Protein AF-A0A2W5A0I7-F1 (afdb_monomer)

Solvent-accessible surface area (backbone atoms only — not comparable to full-atom values): 4604 Å² total; per-residue (Å²): 131,91,74,77,93,61,95,66,91,78,86,86,84,88,74,66,85,94,44,89,86,46,59,68,56,55,48,51,54,51,34,76,74,29,66,67,54,43,52,52,53,51,47,53,54,62,76,32,70,88,48,56,70,67,60,36,51,54,53,50,49,55,51,51,52,57,60,66,68,62,128

Secondary structure (DSSP, 8-state):
----------------TT-TT-HHHHHHHHHHH-HHHHHHHHHHHHHTTTS-HHHHHHHHHHHHHHHHT--

InterPro domains:
  IPR007344 GrpB/Dephospho-CoA kinase [PF04229] (16-69)
  IPR043519 Nucleotidyltransferase superfamily [G3DSA:3.30.460.10] (3-71)
  IPR043519 Nucleotidyltransferase superfamily [SSF81301] (16-70)

Nearest PDB structures (foldseek):
  7cth-assembly1_E-2  TM=3.940E-01  e=5.648E+00  dengue virus type 2
  7cth-assembly1_E-4  TM=3.940E-01  e=5.648E+00  dengue virus type 2
  6zkh-assembly1_A  TM=4.158E-01  e=8.789E+00  Ovis aries

Structure (mmCIF, N/CA/C/O backbone):
data_AF-A0A2W5A0I7-F1
#
_entry.id   AF-A0A2W5A0I7-F1
#
loop_
_atom_site.group_PDB
_atom_site.id
_atom_site.type_symbol
_atom_site.label_atom_id
_atom_site.label_alt_id
_atom_site.label_comp_id
_atom_site.label_asym_id
_atom_site.label_entity_id
_atom_site.label_seq_id
_atom_site.pdbx_PDB_ins_code
_atom_site.Cartn_x
_atom_site.Cartn_y
_atom_site.Cartn_z
_atom_site.occupancy
_atom_site.B_iso_or_equiv
_atom_site.auth_seq_id
_atom_site.auth_comp_id
_atom_site.auth_asym_id
_atom_site.auth_atom_id
_atom_site.pdbx_PDB_model_num
ATOM 1 N N . MET A 1 1 ? -27.976 -2.438 -24.591 1.00 48.09 1 MET A N 1
ATOM 2 C CA . MET A 1 1 ? -26.695 -3.102 -24.282 1.00 48.09 1 MET A CA 1
ATOM 3 C C . MET A 1 1 ? -25.737 -1.986 -23.909 1.00 48.09 1 MET A C 1
ATOM 5 O O . MET A 1 1 ? -25.528 -1.114 -24.739 1.00 48.09 1 MET A O 1
ATOM 9 N N . LEU A 1 2 ? -25.325 -1.887 -22.641 1.00 49.66 2 LEU A N 1
ATOM 10 C CA . LEU A 1 2 ? -24.380 -0.848 -22.220 1.00 49.66 2 LEU A CA 1
ATOM 11 C C . LEU A 1 2 ? -22.983 -1.359 -22.578 1.00 49.66 2 LEU A C 1
ATOM 13 O O . LEU A 1 2 ? -22.372 -2.100 -21.815 1.00 49.66 2 LEU A O 1
ATOM 17 N N . GLU A 1 3 ? -22.535 -1.063 -23.789 1.00 51.97 3 GLU A N 1
ATOM 18 C CA . GLU A 1 3 ? -21.162 -1.342 -24.191 1.00 51.97 3 GLU A CA 1
ATOM 19 C C . GLU A 1 3 ? -20.276 -0.245 -23.595 1.00 51.97 3 GLU A C 1
ATOM 21 O O . GLU A 1 3 ? -20.465 0.943 -23.860 1.00 51.97 3 GLU A O 1
ATOM 26 N N . ALA A 1 4 ? -19.362 -0.636 -22.705 1.00 57.94 4 ALA A N 1
ATOM 27 C CA . ALA A 1 4 ? -18.410 0.278 -22.094 1.00 57.94 4 ALA A CA 1
ATOM 28 C C . ALA A 1 4 ? -17.449 0.797 -23.175 1.00 57.94 4 ALA A C 1
ATOM 30 O O . ALA A 1 4 ? -16.617 0.056 -23.687 1.00 57.94 4 ALA A O 1
ATOM 31 N N . LEU A 1 5 ? -17.566 2.083 -23.510 1.00 60.62 5 LEU A N 1
ATOM 32 C CA . LEU A 1 5 ? -16.717 2.785 -24.482 1.00 60.62 5 LEU A CA 1
ATOM 33 C C . LEU A 1 5 ? -15.302 3.109 -23.955 1.00 60.62 5 LEU A C 1
ATOM 35 O O . LEU A 1 5 ? -14.555 3.823 -24.617 1.00 60.62 5 LEU A O 1
ATOM 39 N N . GLN A 1 6 ? -14.909 2.596 -22.786 1.00 58.66 6 GLN A N 1
ATOM 40 C CA . GLN A 1 6 ? -13.581 2.811 -22.210 1.00 58.66 6 GLN A CA 1
ATOM 41 C C . GLN A 1 6 ? -12.925 1.477 -21.857 1.00 58.66 6 GLN A C 1
ATOM 43 O O . GLN A 1 6 ? -13.435 0.720 -21.032 1.00 58.66 6 GLN A O 1
ATOM 48 N N . GLN A 1 7 ? -11.769 1.213 -22.472 1.00 67.12 7 GLN A N 1
ATOM 49 C CA . GLN A 1 7 ? -10.823 0.166 -22.070 1.00 67.12 7 GLN A CA 1
ATOM 50 C C . GLN A 1 7 ? -10.103 0.574 -20.775 1.00 67.12 7 GLN A C 1
ATOM 52 O O . GLN A 1 7 ? -8.880 0.683 -20.738 1.00 67.12 7 GLN A O 1
ATOM 57 N N . ASP A 1 8 ? -10.851 0.868 -19.717 1.00 72.56 8 ASP A N 1
ATOM 58 C CA . ASP A 1 8 ? -10.232 1.119 -18.424 1.00 72.56 8 ASP A CA 1
ATOM 59 C C . ASP A 1 8 ? -9.846 -0.232 -17.803 1.00 72.56 8 ASP A C 1
ATOM 61 O O . ASP A 1 8 ? -10.679 -1.132 -17.666 1.00 72.56 8 ASP A O 1
ATOM 65 N N . ASP A 1 9 ? 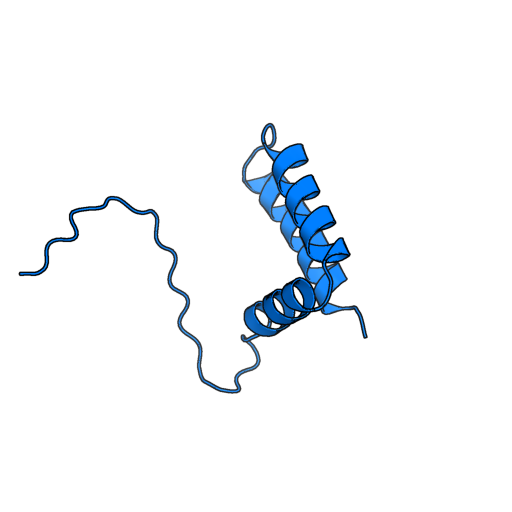-8.579 -0.381 -17.410 1.00 82.25 9 ASP A N 1
ATOM 66 C CA . ASP A 1 9 ? -8.110 -1.522 -16.619 1.00 82.25 9 ASP A CA 1
ATOM 67 C C . ASP A 1 9 ? -8.696 -1.425 -15.200 1.00 82.25 9 ASP A C 1
ATOM 69 O O . ASP A 1 9 ? -8.109 -0.843 -14.281 1.00 82.25 9 ASP A O 1
ATOM 73 N N . VAL A 1 10 ? -9.899 -1.973 -15.020 1.00 82.94 10 VAL A N 1
ATOM 74 C CA . VAL A 1 10 ? -10.623 -1.936 -13.745 1.00 82.94 10 VAL A CA 1
ATOM 75 C C . VAL A 1 10 ? -10.354 -3.201 -12.933 1.00 82.94 10 VAL A C 1
ATOM 77 O O . VAL A 1 10 ? -10.581 -4.323 -13.382 1.00 82.94 10 VAL A O 1
ATOM 80 N N . ALA A 1 11 ? -9.946 -3.016 -11.677 1.00 86.12 11 ALA A N 1
ATOM 81 C CA . ALA A 1 11 ? -9.894 -4.082 -10.683 1.00 86.12 11 ALA A CA 1
ATOM 82 C C . ALA A 1 11 ? -11.089 -3.971 -9.725 1.00 86.12 11 ALA A C 1
ATOM 84 O O . ALA A 1 11 ? -11.285 -2.938 -9.083 1.00 86.12 11 ALA A O 1
ATOM 85 N N . ILE A 1 12 ? -11.865 -5.050 -9.597 1.00 88.62 12 ILE A N 1
ATOM 86 C CA . ILE A 1 12 ? -13.004 -5.142 -8.676 1.00 88.62 12 ILE A CA 1
ATOM 87 C C . ILE A 1 12 ? -12.680 -6.175 -7.597 1.00 88.62 12 ILE A C 1
ATOM 89 O O . ILE A 1 12 ? -12.318 -7.308 -7.904 1.00 88.62 12 ILE A O 1
ATOM 93 N N . GLN A 1 13 ? -12.849 -5.797 -6.329 1.00 86.12 13 GLN A N 1
ATOM 94 C CA . GLN A 1 13 ? -12.720 -6.709 -5.194 1.00 86.12 13 GLN A CA 1
ATOM 95 C C . GLN A 1 13 ? -14.049 -6.787 -4.439 1.00 86.12 13 GLN A C 1
ATOM 97 O O . GLN A 1 13 ? -14.528 -5.789 -3.904 1.00 86.12 13 GLN A O 1
ATOM 102 N N . TRP A 1 14 ? -14.647 -7.977 -4.391 1.00 90.00 14 TRP A N 1
ATOM 103 C CA . TRP A 1 14 ? -15.858 -8.245 -3.611 1.00 90.00 14 TRP A CA 1
ATOM 104 C C . TRP A 1 14 ? -15.492 -8.796 -2.239 1.00 90.00 14 TRP A C 1
ATOM 106 O O . TRP A 1 14 ? -14.710 -9.740 -2.133 1.00 90.00 14 TRP A O 1
ATOM 116 N N . VAL A 1 15 ? -16.075 -8.220 -1.186 1.00 87.31 15 VAL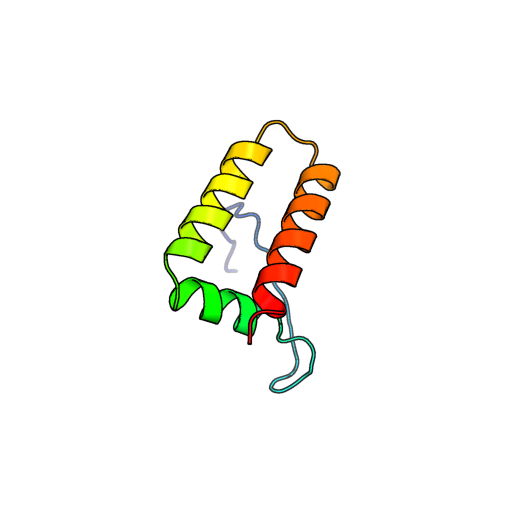 A N 1
ATOM 117 C CA . VAL A 1 15 ? -15.877 -8.682 0.190 1.00 87.31 15 VAL A CA 1
ATOM 118 C C . VAL A 1 15 ? -17.180 -8.692 0.970 1.00 87.31 15 VAL A C 1
ATOM 120 O O . VAL A 1 15 ? -18.066 -7.864 0.759 1.00 87.31 15 VAL A O 1
ATOM 123 N N . VAL A 1 16 ? -17.277 -9.626 1.913 1.00 89.69 16 VAL A N 1
ATOM 124 C CA . VAL A 1 16 ? -18.378 -9.672 2.875 1.00 89.69 16 VAL A CA 1
ATOM 125 C C . VAL A 1 16 ? -18.222 -8.516 3.863 1.00 89.69 16 VAL A C 1
ATOM 127 O O . VAL A 1 16 ? -17.134 -8.271 4.394 1.00 89.69 16 VAL A O 1
ATOM 130 N N . LYS A 1 17 ? -19.318 -7.800 4.124 1.00 84.88 17 LYS A N 1
ATOM 131 C CA . LYS A 1 17 ? -19.351 -6.712 5.107 1.00 84.88 17 LYS A CA 1
ATOM 132 C C . LYS A 1 17 ? -18.908 -7.227 6.480 1.00 84.88 17 LYS A C 1
ATOM 134 O O . LYS A 1 17 ? -19.334 -8.296 6.903 1.00 84.88 17 LYS A O 1
ATOM 139 N N . ASN A 1 18 ? -18.083 -6.452 7.183 1.00 82.19 18 ASN A N 1
ATOM 140 C CA . ASN A 1 18 ? -17.535 -6.790 8.507 1.00 82.19 18 ASN A CA 1
ATOM 141 C C .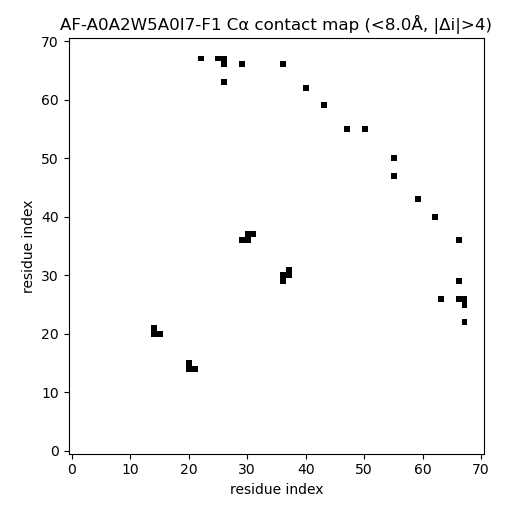 ASN A 1 18 ? -16.628 -8.040 8.543 1.00 82.19 18 ASN A C 1
ATOM 143 O O . ASN A 1 18 ? -16.267 -8.493 9.624 1.00 82.19 18 ASN A O 1
ATOM 147 N N . ALA A 1 19 ? -16.204 -8.574 7.393 1.00 84.12 19 ALA A N 1
ATOM 148 C CA . ALA A 1 19 ? -15.219 -9.649 7.346 1.00 84.12 19 ALA A CA 1
ATOM 149 C C . ALA A 1 19 ? -13.787 -9.142 7.586 1.00 84.12 19 ALA A C 1
ATOM 151 O O . ALA A 1 19 ? -13.476 -7.968 7.377 1.00 84.12 19 ALA A O 1
ATOM 152 N N . GLN A 1 20 ? -12.892 -10.069 7.933 1.00 81.81 20 GLN A N 1
ATOM 153 C CA . GLN A 1 20 ? -11.460 -9.815 8.146 1.00 81.81 20 GLN A CA 1
ATOM 154 C C . GLN A 1 20 ? -10.727 -9.251 6.913 1.00 81.81 20 GLN A C 1
ATOM 156 O O . GLN A 1 20 ? -9.680 -8.622 7.031 1.00 81.81 20 GLN A O 1
ATOM 161 N N . TRP A 1 21 ? -11.292 -9.421 5.717 1.00 81.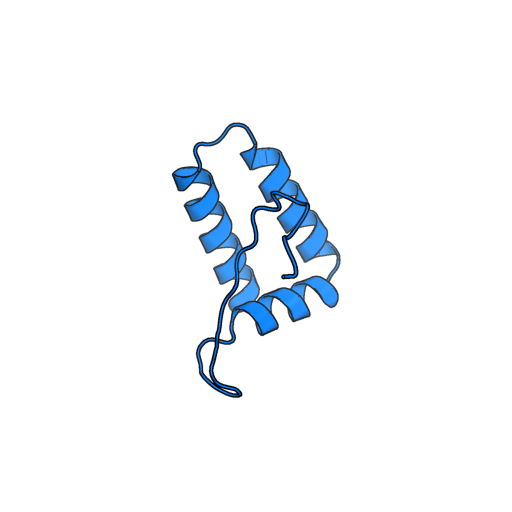50 21 TRP A N 1
ATOM 162 C CA . TRP A 1 21 ? -10.677 -9.048 4.441 1.00 81.50 21 TRP A CA 1
ATOM 163 C C . TRP A 1 21 ? -10.869 -7.572 4.062 1.00 81.50 21 TRP A C 1
ATOM 165 O O . TRP A 1 21 ? -10.934 -7.249 2.885 1.00 81.50 21 TRP A O 1
ATOM 175 N N . GLN A 1 22 ? -10.969 -6.671 5.041 1.00 86.50 22 GLN A N 1
ATOM 176 C CA . GLN A 1 22 ? -11.188 -5.229 4.843 1.00 86.50 22 GLN A CA 1
ATOM 177 C C . GLN A 1 22 ? -9.935 -4.381 5.112 1.00 86.50 22 GLN A C 1
ATOM 179 O O . GLN A 1 22 ? -10.022 -3.164 5.278 1.00 86.50 22 GLN A O 1
ATOM 184 N N . SER A 1 23 ? -8.750 -4.997 5.130 1.00 89.69 23 SER A N 1
ATOM 185 C CA . SER A 1 23 ? -7.474 -4.296 5.340 1.00 89.69 23 SER A CA 1
ATOM 186 C C . SER A 1 23 ? -7.247 -3.155 4.341 1.00 89.69 23 SER A C 1
ATOM 188 O O . SER A 1 23 ? -6.644 -2.143 4.690 1.00 89.69 23 SER A O 1
ATOM 190 N N . PHE A 1 24 ? -7.796 -3.254 3.127 1.00 90.25 24 PHE A N 1
ATOM 191 C CA . PHE A 1 24 ? -7.746 -2.181 2.132 1.00 90.25 24 PHE A CA 1
ATOM 192 C C . PHE A 1 24 ? -8.516 -0.918 2.558 1.00 90.25 24 PHE A C 1
ATOM 194 O O . PHE A 1 24 ? -8.076 0.186 2.237 1.00 90.25 24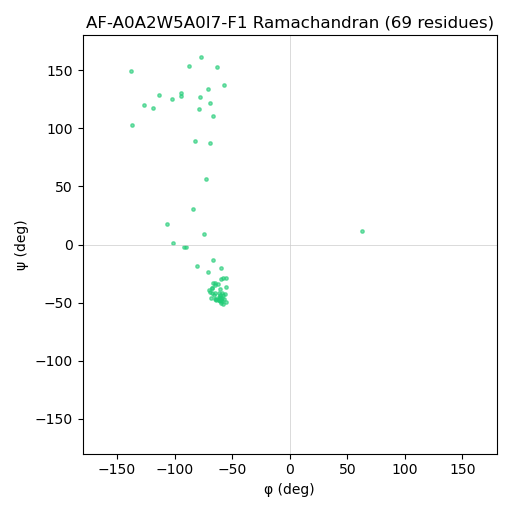 PHE A O 1
ATOM 201 N N . LEU A 1 25 ? -9.619 -1.053 3.311 1.00 91.69 25 LEU A N 1
ATOM 202 C CA . LEU A 1 25 ? -10.344 0.089 3.880 1.00 91.69 25 LEU A CA 1
ATOM 203 C C . LEU A 1 25 ? -9.502 0.758 4.967 1.00 91.69 25 LEU A C 1
ATOM 205 O O . LEU A 1 25 ? -9.325 1.971 4.937 1.00 91.69 25 LEU A O 1
ATOM 209 N N . ILE A 1 26 ? -8.906 -0.036 5.861 1.00 92.38 26 ILE A N 1
ATOM 210 C CA . ILE A 1 26 ? -8.031 0.466 6.932 1.00 92.38 26 ILE A CA 1
ATOM 211 C C . ILE A 1 26 ? -6.836 1.218 6.336 1.00 92.38 26 ILE A C 1
ATOM 213 O O . ILE A 1 26 ? -6.531 2.335 6.753 1.00 92.38 26 ILE A O 1
ATOM 217 N N . PHE A 1 27 ? -6.180 0.629 5.334 1.00 95.06 27 PHE A N 1
ATOM 218 C CA . PHE A 1 27 ? -5.065 1.257 4.633 1.00 95.06 27 PHE A CA 1
ATOM 219 C C . PHE A 1 27 ? -5.483 2.594 4.006 1.00 95.06 27 PHE A C 1
ATOM 221 O O . PHE A 1 27 ? -4.850 3.616 4.271 1.00 95.06 27 PHE A O 1
ATOM 228 N N . ARG A 1 28 ? -6.579 2.613 3.233 1.00 95.06 28 ARG A N 1
ATOM 229 C CA . ARG A 1 28 ? -7.122 3.840 2.629 1.00 95.06 28 ARG A CA 1
ATOM 230 C C . ARG A 1 28 ? -7.391 4.910 3.685 1.00 95.06 28 ARG A C 1
ATOM 232 O O . ARG A 1 28 ? -6.966 6.049 3.519 1.00 95.06 28 ARG A O 1
ATOM 239 N N . ASP A 1 29 ? -8.078 4.550 4.762 1.00 95.06 29 ASP A N 1
ATOM 240 C CA . ASP A 1 29 ? -8.499 5.501 5.789 1.00 95.06 29 ASP A CA 1
ATOM 241 C C . ASP A 1 29 ? -7.299 6.095 6.539 1.00 95.06 29 ASP A C 1
ATOM 243 O O . ASP A 1 29 ? -7.315 7.273 6.891 1.00 95.06 29 ASP A O 1
ATOM 247 N N . ARG A 1 30 ? -6.222 5.322 6.733 1.00 95.31 30 ARG A N 1
ATOM 248 C CA . ARG A 1 30 ? -4.961 5.827 7.301 1.00 95.31 30 ARG A CA 1
ATOM 249 C C . ARG A 1 30 ? -4.253 6.803 6.372 1.00 95.31 30 ARG A C 1
ATOM 251 O O . ARG A 1 30 ? -3.786 7.838 6.839 1.00 95.31 30 ARG A O 1
ATOM 258 N N . LEU A 1 31 ? -4.222 6.520 5.069 1.00 96.50 31 LEU A N 1
ATOM 259 C CA . LEU A 1 31 ? -3.682 7.453 4.075 1.00 96.50 31 LEU A CA 1
ATOM 260 C C . LEU A 1 31 ? -4.474 8.767 4.069 1.00 96.50 31 LEU A C 1
ATOM 262 O O . LEU A 1 31 ? -3.878 9.837 4.101 1.00 96.50 31 LEU A O 1
ATOM 266 N N . LEU A 1 32 ? -5.807 8.702 4.099 1.00 96.25 32 LEU A N 1
ATOM 267 C CA . LEU A 1 32 ? -6.654 9.901 4.129 1.00 96.25 32 LEU A CA 1
ATOM 268 C C . LEU A 1 32 ? -6.430 10.759 5.383 1.00 96.25 32 LEU A C 1
ATOM 270 O O . LEU A 1 32 ? -6.512 11.982 5.309 1.00 96.25 32 LEU A O 1
ATOM 274 N N . LYS A 1 33 ? -6.129 10.133 6.525 1.00 96.31 33 LYS A N 1
ATOM 275 C CA . LYS A 1 33 ? -5.875 10.830 7.795 1.00 96.31 33 LYS A CA 1
ATOM 276 C C . LYS A 1 33 ? -4.460 11.398 7.919 1.00 96.31 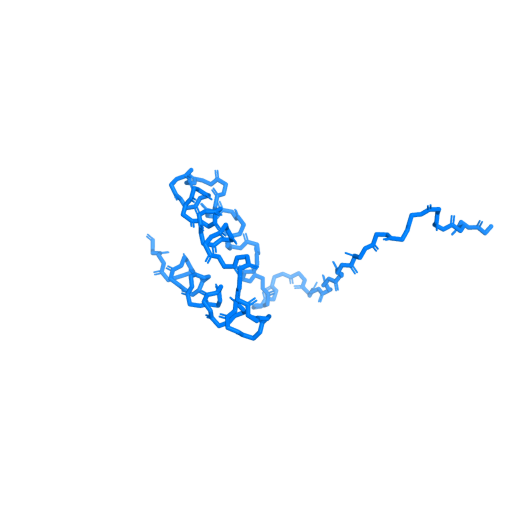33 LYS A C 1
ATOM 278 O O . LYS A 1 33 ? -4.238 12.246 8.776 1.00 96.31 33 LYS A O 1
ATOM 283 N N . ASN A 1 34 ? -3.503 10.936 7.113 1.00 95.88 34 ASN A N 1
ATOM 284 C CA . ASN A 1 34 ? -2.101 11.321 7.244 1.00 95.88 34 ASN A CA 1
ATOM 285 C C . ASN A 1 34 ? -1.457 11.601 5.878 1.00 95.88 34 ASN A C 1
ATOM 287 O O . ASN A 1 34 ? -1.043 10.687 5.161 1.00 95.88 34 ASN A O 1
ATOM 291 N N . GLN A 1 35 ? -1.290 12.887 5.558 1.00 96.19 35 GLN A N 1
ATOM 292 C CA . GLN A 1 35 ? -0.665 13.329 4.308 1.00 96.19 35 GLN A CA 1
ATOM 293 C C . GLN A 1 35 ? 0.772 12.823 4.131 1.00 96.19 35 GLN A C 1
ATOM 295 O O . GLN A 1 35 ? 1.173 12.547 3.001 1.00 96.19 35 GLN A O 1
ATOM 300 N N . ASN A 1 36 ? 1.526 12.605 5.212 1.00 96.81 36 ASN A N 1
ATOM 301 C CA . ASN A 1 36 ? 2.887 12.073 5.109 1.00 96.81 36 ASN A CA 1
ATOM 302 C C . ASN A 1 36 ? 2.887 10.645 4.544 1.00 96.81 36 ASN A C 1
ATOM 304 O O . ASN A 1 36 ? 3.764 10.296 3.755 1.00 96.81 36 ASN A O 1
ATOM 308 N N . LEU A 1 37 ? 1.875 9.831 4.877 1.00 96.94 37 LEU A N 1
ATOM 309 C CA . LEU A 1 37 ? 1.717 8.495 4.293 1.00 96.94 37 LEU A CA 1
ATOM 310 C C . LEU A 1 37 ? 1.375 8.569 2.805 1.00 96.94 37 LEU A C 1
ATOM 312 O O . LEU A 1 37 ? 1.870 7.759 2.023 1.00 96.94 37 LEU A O 1
ATOM 316 N N . VAL A 1 38 ? 0.565 9.550 2.399 1.00 97.06 38 VAL A N 1
ATOM 317 C CA . VAL A 1 38 ? 0.242 9.782 0.984 1.00 97.06 38 VAL A CA 1
ATOM 318 C C . VAL A 1 38 ? 1.497 10.170 0.209 1.00 97.06 38 VAL A C 1
ATOM 320 O O . VAL A 1 38 ? 1.768 9.587 -0.842 1.00 97.06 38 VAL A O 1
ATOM 323 N N . MET A 1 39 ? 2.289 11.105 0.738 1.00 97.75 39 MET A N 1
ATOM 324 C CA . MET A 1 39 ? 3.549 11.526 0.128 1.00 97.75 39 MET A CA 1
ATOM 325 C C . MET A 1 39 ? 4.531 10.358 0.016 1.00 97.75 39 MET A C 1
ATOM 327 O O . MET A 1 39 ? 5.038 10.100 -1.073 1.00 97.75 39 MET A O 1
ATOM 331 N N . ALA A 1 40 ? 4.728 9.591 1.092 1.00 97.25 40 ALA A N 1
ATOM 332 C CA . ALA A 1 40 ? 5.608 8.424 1.090 1.00 97.25 40 ALA A CA 1
ATOM 333 C C . ALA A 1 40 ? 5.150 7.351 0.088 1.00 97.25 40 ALA A C 1
ATOM 335 O O . ALA A 1 40 ? 5.965 6.796 -0.650 1.00 97.25 40 ALA A O 1
ATOM 336 N N . TYR A 1 41 ? 3.843 7.084 0.006 1.00 97.44 41 TYR A N 1
ATOM 337 C CA . TYR A 1 41 ? 3.308 6.122 -0.954 1.00 97.44 41 TYR A CA 1
ATOM 338 C C . TYR A 1 41 ? 3.449 6.60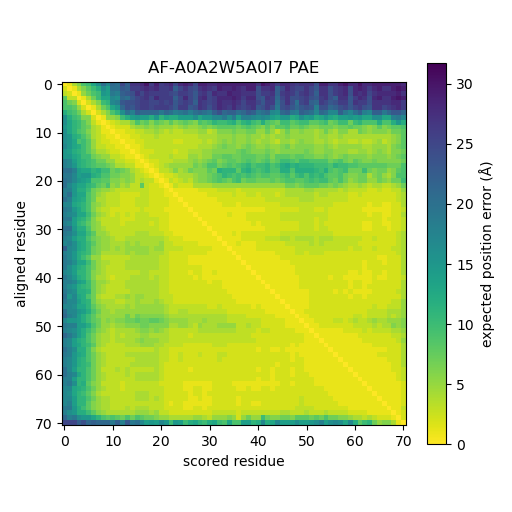3 -2.405 1.00 97.44 41 TYR A C 1
ATOM 340 O O . TYR A 1 41 ? 3.742 5.810 -3.303 1.00 97.44 41 TYR A O 1
ATOM 348 N N . ASN A 1 42 ? 3.263 7.901 -2.654 1.00 97.06 42 ASN A N 1
ATOM 349 C CA . ASN A 1 42 ? 3.483 8.499 -3.968 1.00 97.06 42 ASN A CA 1
ATOM 350 C C . ASN A 1 42 ? 4.956 8.442 -4.375 1.00 97.06 42 ASN A C 1
ATOM 352 O O . ASN A 1 42 ? 5.243 8.030 -5.499 1.00 97.06 42 ASN A O 1
ATOM 356 N N . GLN A 1 43 ? 5.870 8.749 -3.454 1.00 97.56 43 GLN A N 1
ATOM 357 C CA . GLN A 1 43 ? 7.304 8.626 -3.689 1.00 97.56 43 GLN A CA 1
ATOM 358 C C . GLN A 1 43 ? 7.690 7.177 -4.003 1.00 97.56 43 GLN A C 1
ATOM 360 O O . GLN A 1 43 ? 8.358 6.927 -4.998 1.00 97.56 43 GLN A O 1
ATOM 365 N N . LEU A 1 44 ? 7.172 6.199 -3.247 1.00 97.31 44 LEU A N 1
ATOM 366 C CA . LEU A 1 44 ? 7.403 4.778 -3.520 1.00 97.31 44 LEU A CA 1
ATOM 367 C C . LEU A 1 44 ? 6.977 4.385 -4.940 1.00 97.31 44 LEU A C 1
ATOM 369 O O . LEU A 1 44 ? 7.686 3.622 -5.598 1.00 97.31 44 LEU A O 1
ATOM 373 N N . LYS A 1 45 ? 5.824 4.876 -5.415 1.00 95.50 45 LYS A N 1
ATOM 374 C CA . LYS A 1 45 ? 5.351 4.622 -6.787 1.00 95.50 45 LYS A CA 1
ATOM 375 C C . LYS A 1 45 ? 6.287 5.243 -7.820 1.00 95.50 45 LYS A C 1
ATOM 377 O O . LYS A 1 45 ? 6.655 4.558 -8.769 1.00 95.50 45 LYS A O 1
ATOM 382 N N . HIS A 1 46 ? 6.680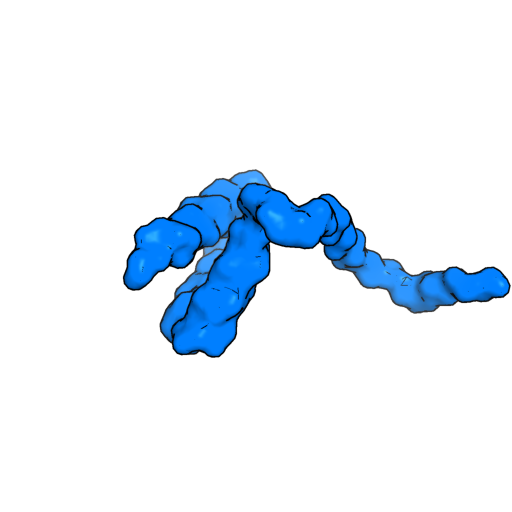 6.497 -7.615 1.00 97.00 46 HIS A N 1
ATOM 383 C CA . HIS A 1 46 ? 7.600 7.211 -8.496 1.00 97.00 46 HIS A CA 1
ATOM 384 C C . HIS A 1 46 ? 8.959 6.494 -8.583 1.00 97.00 46 HIS A C 1
ATOM 386 O O . HIS A 1 46 ? 9.406 6.123 -9.665 1.00 97.00 46 HIS A O 1
ATOM 392 N N . ASP A 1 47 ? 9.551 6.154 -7.439 1.00 96.44 47 ASP A N 1
ATOM 393 C CA . ASP A 1 47 ? 10.842 5.461 -7.352 1.00 96.44 47 ASP A CA 1
ATOM 394 C C . ASP A 1 47 ? 10.800 4.030 -7.892 1.00 96.44 47 ASP A C 1
ATOM 396 O O . ASP A 1 47 ? 11.840 3.403 -8.076 1.00 96.44 47 ASP A O 1
ATOM 400 N N . SER A 1 48 ? 9.609 3.479 -8.123 1.00 96.56 48 SER A N 1
ATOM 401 C CA . SER A 1 48 ? 9.433 2.119 -8.628 1.00 96.56 48 SER A CA 1
ATOM 402 C C . SER A 1 48 ? 9.112 2.052 -10.119 1.00 96.56 48 SER A C 1
ATOM 404 O O . SER A 1 48 ? 8.951 0.948 -10.629 1.00 96.56 48 SER A O 1
ATOM 406 N N . GLN A 1 49 ? 9.045 3.182 -10.834 1.00 95.44 49 GLN A N 1
ATOM 407 C CA . GLN A 1 49 ? 8.690 3.215 -12.263 1.00 95.44 49 GLN A CA 1
ATOM 408 C C . GLN A 1 49 ? 9.620 2.379 -13.155 1.00 95.44 49 GLN A C 1
ATOM 410 O O . GLN A 1 49 ? 9.192 1.863 -14.180 1.00 95.44 49 GLN A O 1
ATOM 415 N N . HIS A 1 50 ? 10.882 2.220 -12.755 1.00 95.44 50 HIS A N 1
ATOM 416 C CA . HIS A 1 50 ? 11.888 1.442 -13.480 1.00 95.44 50 HIS A CA 1
ATOM 417 C C . HIS A 1 50 ? 11.959 -0.031 -13.036 1.00 95.44 50 HIS A C 1
ATOM 419 O O . HIS A 1 50 ? 12.789 -0.793 -13.535 1.00 95.44 50 HIS A O 1
ATOM 425 N N . LEU A 1 51 ? 11.159 -0.439 -12.046 1.00 95.62 51 LEU A N 1
ATOM 426 C CA . LEU A 1 51 ? 11.187 -1.795 -11.507 1.00 95.62 51 LEU A CA 1
ATOM 427 C C . LEU A 1 51 ? 10.268 -2.726 -12.294 1.00 95.62 51 LEU A C 1
ATOM 429 O O . LEU A 1 51 ? 9.234 -2.322 -12.820 1.00 95.62 51 LEU A O 1
ATOM 433 N N . SER A 1 52 ? 10.600 -4.020 -12.284 1.00 96.69 52 SER A N 1
ATOM 434 C CA . SER A 1 52 ? 9.644 -5.043 -12.699 1.00 96.69 52 SER A CA 1
ATOM 435 C C . SER A 1 52 ? 8.434 -5.060 -11.762 1.00 96.69 52 SER A C 1
ATOM 437 O O . SER A 1 52 ? 8.539 -4.744 -10.569 1.00 96.69 52 SER A O 1
ATOM 439 N N . MET A 1 53 ? 7.289 -5.500 -12.286 1.00 93.31 53 MET A N 1
ATOM 440 C CA . MET A 1 53 ? 6.042 -5.566 -11.522 1.00 93.31 53 MET A CA 1
ATOM 441 C C . MET A 1 53 ? 6.172 -6.380 -10.230 1.00 93.31 53 MET A C 1
ATOM 443 O O . MET A 1 53 ? 5.624 -5.973 -9.209 1.00 93.31 53 MET A O 1
ATOM 447 N N . ASP A 1 54 ? 6.939 -7.471 -10.219 1.00 97.12 54 ASP A N 1
ATOM 448 C CA . ASP A 1 54 ? 7.128 -8.287 -9.011 1.00 97.12 54 ASP A CA 1
ATOM 449 C C . ASP A 1 54 ? 7.942 -7.562 -7.934 1.00 97.12 54 ASP A C 1
ATOM 451 O O . ASP A 1 54 ? 7.578 -7.575 -6.754 1.00 97.12 54 ASP A O 1
ATOM 455 N N . LYS A 1 55 ? 9.005 -6.850 -8.331 1.00 97.00 55 LYS A N 1
ATOM 456 C CA . LYS A 1 55 ? 9.799 -6.029 -7.404 1.00 97.00 55 LYS A CA 1
ATOM 457 C C . LYS A 1 55 ? 8.966 -4.881 -6.839 1.00 97.00 55 LYS A C 1
ATOM 459 O O . LYS A 1 55 ? 9.023 -4.620 -5.635 1.00 97.00 55 LYS A O 1
ATOM 464 N N . TYR A 1 56 ? 8.168 -4.230 -7.685 1.00 97.00 56 TYR A N 1
ATOM 465 C CA . TYR A 1 56 ? 7.236 -3.191 -7.257 1.00 97.00 56 TYR A CA 1
ATOM 466 C C . TYR A 1 56 ? 6.188 -3.735 -6.275 1.00 97.00 56 TYR A C 1
ATOM 468 O O . TYR A 1 56 ? 6.003 -3.161 -5.201 1.00 97.00 56 TYR A O 1
ATOM 476 N N . ARG A 1 57 ? 5.552 -4.873 -6.587 1.00 95.94 57 ARG A N 1
ATOM 477 C CA . ARG A 1 57 ? 4.569 -5.534 -5.712 1.00 95.94 57 ARG A CA 1
ATOM 478 C C . ARG A 1 57 ? 5.166 -5.882 -4.349 1.00 95.94 57 ARG A C 1
ATOM 480 O O . ARG A 1 57 ? 4.537 -5.590 -3.338 1.00 95.94 57 ARG A O 1
ATOM 487 N N . CYS A 1 58 ? 6.389 -6.414 -4.309 1.00 97.50 58 CYS A N 1
ATOM 488 C CA . CYS A 1 58 ? 7.095 -6.716 -3.061 1.00 97.50 58 CYS A CA 1
ATOM 489 C C . CYS A 1 58 ? 7.349 -5.453 -2.217 1.00 97.50 58 CYS A C 1
ATOM 491 O O . CYS A 1 58 ? 7.025 -5.421 -1.029 1.00 97.50 58 CYS A O 1
ATOM 493 N N . LYS A 1 59 ? 7.866 -4.375 -2.825 1.00 97.38 59 LYS A N 1
ATOM 494 C CA . LYS A 1 59 ? 8.060 -3.086 -2.135 1.00 97.38 59 LYS A CA 1
ATOM 495 C C . LYS A 1 59 ? 6.744 -2.503 -1.614 1.00 97.38 59 LYS A C 1
ATOM 497 O O . LYS A 1 59 ? 6.673 -2.072 -0.465 1.00 97.38 59 LYS A O 1
ATOM 502 N N . LYS A 1 60 ? 5.701 -2.514 -2.446 1.00 96.62 60 LYS A N 1
ATOM 503 C CA . LYS A 1 60 ? 4.363 -2.034 -2.092 1.00 96.62 60 LYS A CA 1
ATOM 504 C C . LYS A 1 60 ? 3.769 -2.827 -0.925 1.00 96.62 60 LYS A C 1
ATOM 506 O O . LYS A 1 60 ? 3.216 -2.210 -0.022 1.00 96.62 60 LYS A O 1
ATOM 511 N N . ALA A 1 61 ? 3.902 -4.154 -0.921 1.00 96.44 61 ALA A N 1
ATOM 512 C CA . ALA A 1 61 ? 3.402 -5.007 0.157 1.00 96.44 61 ALA A CA 1
ATOM 513 C C . ALA A 1 61 ? 4.024 -4.628 1.509 1.00 96.44 61 ALA A C 1
ATOM 515 O O . ALA A 1 61 ? 3.289 -4.346 2.450 1.00 96.44 61 ALA A O 1
ATOM 516 N N . LYS A 1 62 ? 5.355 -4.481 1.569 1.00 97.31 62 LYS A N 1
ATOM 517 C CA . LYS A 1 62 ? 6.067 -4.060 2.791 1.00 97.31 62 LYS A CA 1
ATOM 518 C C . LYS A 1 62 ? 5.602 -2.700 3.309 1.00 97.31 62 LYS A C 1
ATOM 520 O O . LYS A 1 62 ? 5.426 -2.512 4.509 1.00 97.31 62 LYS A O 1
ATOM 525 N N . PHE A 1 63 ? 5.387 -1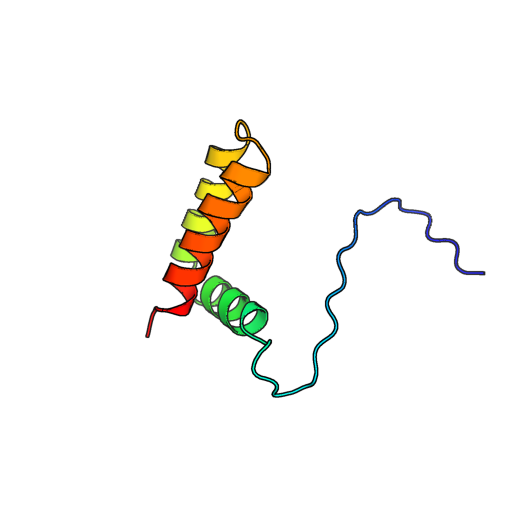.743 2.405 1.00 97.25 63 PHE A N 1
ATOM 526 C CA . PHE A 1 63 ? 4.852 -0.438 2.784 1.00 97.25 63 PHE A CA 1
ATOM 527 C C . PHE A 1 63 ? 3.433 -0.558 3.351 1.00 97.25 63 PHE A C 1
ATOM 529 O O . PHE A 1 63 ? 3.162 -0.018 4.421 1.00 97.25 63 PHE A O 1
ATOM 536 N N . ILE A 1 64 ? 2.543 -1.297 2.683 1.00 96.19 64 ILE A N 1
ATOM 537 C CA . ILE A 1 64 ? 1.169 -1.511 3.155 1.00 96.19 64 ILE A CA 1
ATOM 538 C C . ILE A 1 64 ? 1.168 -2.175 4.536 1.00 96.19 64 ILE A C 1
ATOM 540 O O . ILE A 1 64 ? 0.478 -1.689 5.425 1.00 96.19 64 ILE A O 1
ATOM 544 N N . GLU A 1 65 ? 1.973 -3.217 4.745 1.00 96.25 65 GLU A N 1
ATOM 545 C CA . GLU A 1 65 ? 2.137 -3.866 6.052 1.00 96.25 65 GLU A CA 1
ATOM 546 C C . GLU A 1 65 ? 2.591 -2.874 7.128 1.00 96.25 65 GLU A C 1
ATOM 548 O O . GLU A 1 65 ? 1.984 -2.807 8.195 1.00 96.25 65 GLU A O 1
ATOM 553 N N . SER A 1 66 ? 3.596 -2.039 6.837 1.00 96.25 66 SER A N 1
ATOM 554 C CA . SER A 1 66 ? 4.051 -1.013 7.784 1.00 96.25 66 SER A CA 1
ATOM 555 C C . SER A 1 66 ? 2.951 -0.016 8.142 1.00 96.25 66 SER A C 1
ATOM 557 O O . SER A 1 66 ? 2.822 0.357 9.304 1.00 96.25 66 SER A O 1
ATOM 559 N N . VAL A 1 67 ? 2.116 0.375 7.173 1.00 96.12 67 VAL A N 1
ATOM 560 C CA . VAL A 1 67 ? 0.989 1.280 7.413 1.00 96.12 67 VAL A CA 1
ATOM 561 C C . VAL A 1 67 ? -0.089 0.588 8.229 1.00 96.12 67 VAL A C 1
ATOM 563 O O . VAL A 1 67 ? -0.655 1.234 9.100 1.00 96.12 67 VAL A O 1
ATOM 566 N N . LEU A 1 68 ? -0.373 -0.694 7.982 1.00 94.38 68 LEU A N 1
ATOM 567 C CA . LEU A 1 68 ? -1.372 -1.488 8.708 1.00 94.38 68 LEU A CA 1
ATOM 568 C C . LEU A 1 68 ? -0.955 -1.827 10.149 1.00 94.38 68 LEU A C 1
ATOM 570 O O . LEU A 1 68 ? -1.825 -1.982 11.005 1.00 94.38 68 LEU A O 1
ATOM 574 N N . ASN A 1 69 ? 0.339 -1.824 10.452 1.00 93.94 69 ASN A N 1
ATOM 575 C CA . ASN A 1 69 ? 0.849 -2.082 11.801 1.00 93.94 69 ASN A CA 1
ATOM 576 C C . ASN A 1 69 ? 1.006 -0.821 12.671 1.00 93.94 69 ASN A C 1
ATOM 578 O O . ASN A 1 69 ? 1.366 -0.935 13.838 1.00 93.94 69 ASN A O 1
ATOM 582 N N . GLN A 1 70 ? 0.729 0.377 12.142 1.00 87.06 70 GLN A N 1
ATOM 583 C CA . GLN A 1 70 ? 0.683 1.602 12.950 1.00 87.06 70 GLN A CA 1
ATOM 584 C C . GLN A 1 70 ? -0.537 1.567 13.885 1.00 87.06 70 GLN A C 1
ATOM 586 O O . GLN A 1 70 ? -1.666 1.404 13.421 1.00 87.06 70 GLN A O 1
ATOM 591 N N . THR A 1 71 ? -0.305 1.669 15.192 1.00 64.44 71 THR A N 1
ATOM 592 C CA . THR A 1 71 ? -1.343 1.800 16.233 1.00 64.44 71 THR A CA 1
ATOM 593 C C . THR A 1 71 ? -1.871 3.217 16.329 1.00 64.44 71 THR A C 1
ATOM 595 O O . THR A 1 71 ? -1.027 4.140 16.357 1.00 64.44 71 THR A O 1
#

Sequence (71 aa):
MLEALQQDDVAIQWVVKNAQWQSFLIFRDRLLKNQNLVMAYNQLKHDSQHLSMDKYRCKKAKFIESVLNQT

pLDDT: mean 88.98, std 12.62, range [48.09, 97.75]

Radius of gyration: 15.24 Å; Cα contacts (8 Å, |Δi|>4): 18; chains: 1; bounding box: 39×23×41 Å

Organism: Acinetobacter johnsonii (NCBI:txid40214)

Foldseek 3Di:
DPDPPDPDPDDDDDDDPPDPPCLVVVLVVLCVVDVVLVVVLVVLVVVCPPPDPVVSVVSNVVSSVVSSPDD

Mean predicted aligned error: 6.21 Å